Protein AF-A0A6B3F0S9-F1 (afdb_monomer_lite)

Structure (mmCIF, N/CA/C/O backbone):
data_AF-A0A6B3F0S9-F1
#
_entry.id   AF-A0A6B3F0S9-F1
#
loop_
_atom_site.group_PDB
_atom_site.id
_atom_site.type_symbol
_atom_site.label_atom_id
_atom_site.label_alt_id
_atom_site.label_comp_id
_atom_site.label_asym_id
_atom_site.label_entity_id
_atom_site.label_seq_id
_atom_site.pdbx_PDB_ins_code
_atom_site.Cartn_x
_atom_site.Cartn_y
_atom_site.Cartn_z
_atom_site.occupancy
_atom_site.B_iso_or_equiv
_atom_site.auth_seq_id
_atom_site.auth_comp_id
_atom_site.auth_asym_id
_atom_site.auth_atom_id
_atom_site.pdbx_PDB_model_num
ATOM 1 N N . MET A 1 1 ? -20.174 30.041 66.971 1.00 46.12 1 MET A N 1
ATOM 2 C CA . MET A 1 1 ? -20.655 30.183 65.572 1.00 46.12 1 MET A CA 1
ATOM 3 C C . MET A 1 1 ? -19.574 30.948 64.821 1.00 46.12 1 MET A C 1
ATOM 5 O O . MET A 1 1 ? -19.200 31.991 65.313 1.00 46.12 1 MET A O 1
ATOM 9 N N . SER A 1 2 ? -18.941 30.521 63.734 1.00 45.53 2 SER A N 1
ATOM 10 C CA . SER A 1 2 ? -19.234 29.498 62.738 1.00 45.53 2 SER A CA 1
ATOM 11 C C . SER A 1 2 ? -17.893 29.003 62.175 1.00 45.53 2 SER A C 1
ATOM 13 O O . SER A 1 2 ? -17.053 29.802 61.771 1.00 45.53 2 SER A O 1
ATOM 15 N N . THR A 1 3 ? -17.676 27.691 62.193 1.00 47.00 3 THR A N 1
ATOM 16 C CA . THR A 1 3 ? -16.563 27.013 61.523 1.00 47.00 3 THR A CA 1
ATOM 17 C C . THR A 1 3 ? -16.686 27.219 60.016 1.00 47.00 3 THR A C 1
ATOM 19 O O . THR A 1 3 ? -17.694 26.818 59.429 1.00 47.00 3 THR A O 1
ATOM 22 N N . ALA A 1 4 ? -15.669 27.810 59.385 1.00 51.28 4 ALA A N 1
ATOM 23 C CA . ALA A 1 4 ? -15.528 27.863 57.933 1.00 51.28 4 ALA A CA 1
ATOM 24 C C . ALA A 1 4 ? -15.330 26.436 57.397 1.00 51.28 4 ALA A C 1
ATOM 26 O O . ALA A 1 4 ? -14.219 25.935 57.233 1.00 51.28 4 ALA A O 1
ATOM 27 N N . ARG A 1 5 ? -16.453 25.741 57.211 1.00 55.81 5 ARG A N 1
ATOM 28 C CA . ARG A 1 5 ? -16.546 24.402 56.649 1.00 55.81 5 ARG A CA 1
ATOM 29 C C . ARG A 1 5 ? -16.039 24.452 55.212 1.00 55.81 5 ARG A C 1
ATOM 31 O O . ARG A 1 5 ? -16.719 24.969 54.333 1.00 55.81 5 ARG A O 1
ATOM 38 N N . SER A 1 6 ? -14.825 23.936 55.032 1.00 54.44 6 SER A N 1
ATOM 39 C CA . SER A 1 6 ? -14.347 23.178 53.874 1.00 54.44 6 SER A CA 1
ATOM 40 C C . SER A 1 6 ? -15.255 23.280 52.643 1.00 54.44 6 SER A C 1
ATOM 42 O O . SER A 1 6 ? -16.138 22.450 52.440 1.00 54.44 6 SER A O 1
ATOM 44 N N . ARG A 1 7 ? -15.005 24.271 51.781 1.00 53.22 7 ARG A N 1
ATOM 45 C CA . ARG A 1 7 ? -15.255 24.091 50.348 1.00 53.22 7 ARG A CA 1
ATOM 46 C C . ARG A 1 7 ? -14.054 23.350 49.776 1.00 53.22 7 ARG A C 1
ATOM 48 O O . ARG A 1 7 ? -13.269 23.902 49.015 1.00 53.22 7 ARG A O 1
ATOM 55 N N . SER A 1 8 ? -13.918 22.084 50.156 1.00 48.44 8 SER A N 1
ATOM 56 C CA . SER A 1 8 ? -13.382 21.105 49.221 1.00 48.44 8 SER A CA 1
ATOM 57 C C . SER A 1 8 ? -14.428 21.021 48.117 1.00 48.44 8 SER A C 1
ATOM 59 O O . SER A 1 8 ? -15.386 20.260 48.185 1.00 48.44 8 SER A O 1
ATOM 61 N N . ALA A 1 9 ? -14.305 21.910 47.131 1.00 58.00 9 ALA A N 1
ATOM 62 C CA . ALA A 1 9 ? -14.848 21.637 45.820 1.00 58.00 9 ALA A CA 1
ATOM 63 C C . ALA A 1 9 ? -14.070 20.414 45.345 1.00 58.00 9 ALA A C 1
ATOM 65 O O . ALA A 1 9 ? -12.989 20.534 44.770 1.00 58.00 9 ALA A O 1
ATOM 66 N N . THR A 1 10 ? -14.564 19.238 45.726 1.00 56.62 10 THR A N 1
ATOM 67 C CA . THR A 1 10 ? -14.233 17.975 45.096 1.00 56.62 10 THR A CA 1
ATOM 68 C C . THR A 1 10 ? -14.482 18.233 43.625 1.00 56.62 10 THR A C 1
ATOM 70 O O . THR A 1 10 ? -15.625 18.314 43.183 1.00 56.62 10 THR A O 1
ATOM 73 N N . ARG A 1 11 ? -13.410 18.528 42.890 1.00 58.47 11 ARG A N 1
ATOM 74 C CA . ARG A 1 11 ? -13.442 18.500 41.442 1.00 58.47 11 ARG A CA 1
ATOM 75 C C . ARG A 1 11 ? -13.729 17.038 41.155 1.00 58.47 11 ARG A C 1
ATOM 77 O O . ARG A 1 11 ? -12.845 16.203 41.334 1.00 58.47 11 ARG A O 1
ATOM 84 N N . GLU A 1 12 ? -15.004 16.750 40.898 1.00 63.47 12 GLU A N 1
ATOM 85 C CA . GLU A 1 12 ? -15.466 15.479 40.356 1.00 63.47 12 GLU A CA 1
ATOM 86 C C . GLU A 1 12 ? -14.415 15.039 39.336 1.00 63.47 12 GLU A C 1
ATOM 88 O O . GLU A 1 12 ? -13.980 15.881 38.536 1.00 63.47 12 GLU A O 1
ATOM 93 N N . PRO A 1 13 ? -13.914 13.796 39.412 1.00 53.22 13 PRO A N 1
ATOM 94 C CA . PRO A 1 13 ? -12.984 13.322 38.412 1.00 53.22 13 PRO A CA 1
ATOM 95 C C . PRO A 1 13 ? -13.672 13.529 37.069 1.00 53.22 13 PRO A C 1
ATOM 97 O O . PRO A 1 13 ? -14.738 12.959 36.821 1.00 53.22 13 PRO A O 1
ATOM 100 N N . ASP A 1 14 ? -13.081 14.386 36.236 1.00 57.56 14 ASP A N 1
ATOM 101 C CA . ASP A 1 14 ? -13.427 14.521 34.829 1.00 57.56 14 ASP A CA 1
ATOM 102 C C . ASP A 1 14 ? -13.011 13.187 34.214 1.00 57.56 14 ASP A C 1
ATOM 104 O O . ASP A 1 14 ? -11.902 12.983 33.719 1.00 57.56 14 ASP A O 1
ATOM 108 N N . THR A 1 15 ? -13.864 12.193 34.434 1.00 55.12 15 THR A N 1
ATOM 109 C CA . THR A 1 15 ? -13.705 10.859 33.904 1.00 55.12 15 THR A CA 1
ATOM 110 C C . THR A 1 15 ? -14.117 11.067 32.472 1.00 55.12 15 THR A C 1
ATOM 112 O O . THR A 1 15 ? -15.303 11.000 32.162 1.00 55.12 15 THR A O 1
ATOM 115 N N . THR A 1 16 ? -13.161 11.467 31.634 1.00 57.88 16 THR A N 1
ATOM 116 C CA . THR A 1 16 ? -13.328 11.588 30.193 1.00 57.88 16 THR A CA 1
ATOM 117 C C . THR A 1 16 ? -13.997 10.298 29.747 1.00 57.88 16 THR A C 1
ATOM 119 O O . THR A 1 16 ? -13.354 9.248 29.709 1.00 57.88 16 THR A O 1
ATOM 122 N N . ALA A 1 17 ? -15.319 10.336 29.565 1.00 62.94 17 ALA A N 1
ATOM 123 C CA . ALA A 1 17 ? -16.113 9.144 29.341 1.00 62.94 17 ALA A CA 1
ATOM 124 C C . ALA A 1 17 ? -15.711 8.647 27.962 1.00 62.94 17 ALA A C 1
ATOM 126 O O . ALA A 1 17 ? -16.120 9.212 26.944 1.00 62.94 17 ALA A O 1
ATOM 127 N N . ARG A 1 18 ? -14.801 7.670 27.938 1.00 62.59 18 ARG A N 1
ATOM 128 C CA . ARG A 1 18 ? -14.236 7.166 26.693 1.00 62.59 18 ARG A CA 1
ATOM 129 C C . ARG A 1 18 ? -15.398 6.684 25.825 1.00 62.59 18 ARG A C 1
ATOM 131 O O . ARG A 1 18 ? -16.283 5.991 26.342 1.00 62.59 18 ARG A O 1
ATOM 138 N N . PRO A 1 19 ? -15.459 7.085 24.544 1.00 65.56 19 PRO A N 1
ATOM 139 C CA . PRO A 1 19 ? -16.496 6.597 23.651 1.00 65.56 19 PRO A CA 1
ATOM 140 C C . PRO A 1 19 ? -16.462 5.059 23.650 1.00 65.56 19 PRO A C 1
ATOM 142 O O . PRO A 1 19 ? -15.387 4.470 23.688 1.00 65.56 19 PRO A O 1
ATOM 145 N N . PRO A 1 20 ? -17.620 4.383 23.666 1.00 78.94 20 PRO A N 1
ATOM 146 C CA . PRO A 1 20 ? -17.648 2.937 23.848 1.00 78.94 20 PRO A CA 1
ATOM 147 C C . PRO A 1 20 ? -16.928 2.236 22.688 1.00 78.94 20 PRO A C 1
ATOM 149 O O . PRO A 1 20 ? -17.193 2.569 21.535 1.00 78.94 20 PRO A O 1
ATOM 152 N N . LEU A 1 21 ? -16.098 1.222 22.977 1.00 79.00 21 LEU A N 1
ATOM 153 C CA . LEU A 1 21 ? -15.397 0.375 21.986 1.00 79.00 21 LEU A CA 1
ATOM 154 C C . LEU A 1 21 ? -16.278 -0.037 20.799 1.00 79.00 21 LEU A C 1
ATOM 156 O O . LEU A 1 21 ? -15.835 -0.068 19.655 1.00 79.00 21 LEU A O 1
ATOM 160 N N . VAL A 1 22 ? -17.553 -0.334 21.066 1.00 81.19 22 VAL A N 1
ATOM 161 C CA . VAL A 1 22 ? -18.537 -0.703 20.040 1.00 81.19 22 VAL A CA 1
ATOM 162 C C . VAL A 1 22 ? -18.735 0.425 19.024 1.00 81.19 22 VAL A C 1
ATOM 164 O O . VAL A 1 22 ? -18.806 0.164 17.829 1.00 81.19 22 VAL A O 1
ATOM 167 N N . ARG A 1 23 ? -18.785 1.685 19.469 1.00 81.56 23 ARG A N 1
ATOM 168 C CA . ARG A 1 23 ? -18.917 2.852 18.588 1.00 81.56 23 ARG A CA 1
ATOM 169 C C . ARG A 1 23 ? -17.680 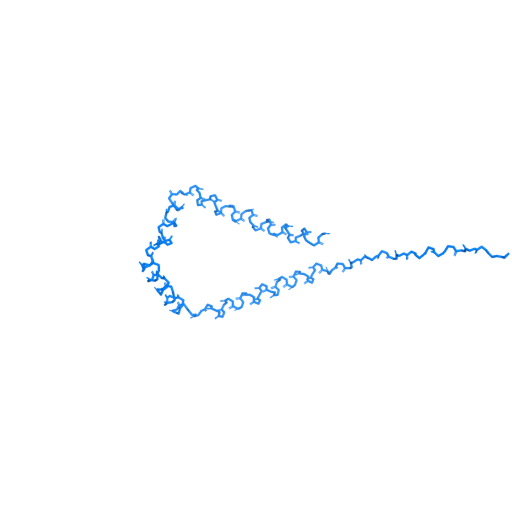3.026 17.714 1.00 81.56 23 ARG A C 1
ATOM 171 O O . ARG A 1 23 ? -17.834 3.286 16.528 1.00 81.56 23 ARG A O 1
ATOM 178 N N . GLU A 1 24 ? -16.482 2.870 18.264 1.00 81.94 24 GLU A N 1
ATOM 179 C CA . GLU A 1 24 ? -15.243 2.975 17.485 1.00 81.94 24 GLU A CA 1
ATOM 180 C C . GLU A 1 24 ? -15.103 1.844 16.469 1.00 81.94 24 GLU A C 1
ATOM 182 O O . GLU A 1 24 ? -14.806 2.102 15.306 1.00 81.94 24 GLU A O 1
ATOM 187 N N . LEU A 1 25 ? -15.413 0.606 16.862 1.00 84.62 25 LEU A N 1
ATOM 188 C CA . LEU A 1 25 ? -15.436 -0.526 15.941 1.00 84.62 25 LEU A CA 1
ATOM 189 C C . LEU A 1 25 ? -16.445 -0.298 14.808 1.00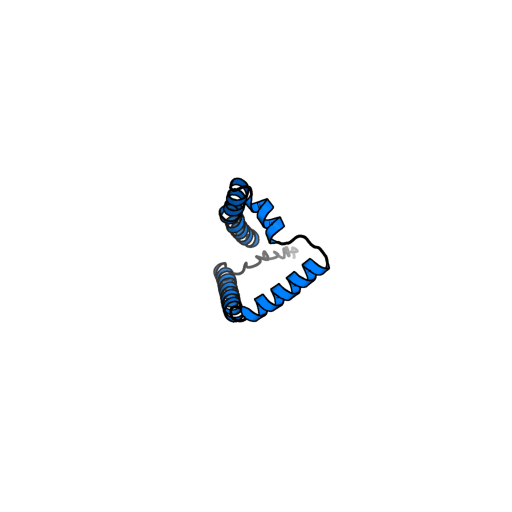 84.62 25 LEU A C 1
ATOM 191 O O . LEU A 1 25 ? -16.119 -0.516 13.644 1.00 84.62 25 LEU A O 1
ATOM 195 N N . LEU A 1 26 ? -17.649 0.187 15.126 1.00 86.94 26 LEU A N 1
ATOM 196 C CA . LEU A 1 26 ? -18.655 0.537 14.121 1.00 86.94 26 LEU A CA 1
ATOM 197 C C . LEU A 1 26 ? -18.188 1.673 13.205 1.00 86.94 26 LEU A C 1
ATOM 199 O O . LEU A 1 26 ? -18.465 1.625 12.009 1.00 86.94 26 LEU A O 1
ATOM 203 N N . LEU A 1 27 ? -17.459 2.663 13.729 1.00 86.06 27 LEU A N 1
ATOM 204 C CA . LEU A 1 27 ? -16.861 3.729 12.922 1.00 86.06 27 LEU A CA 1
ATOM 205 C C . LEU A 1 27 ? -15.789 3.179 11.978 1.00 86.06 27 LEU A C 1
ATOM 207 O O . LEU A 1 27 ? -15.832 3.480 10.790 1.00 86.06 27 LEU A O 1
ATOM 211 N N . VAL A 1 28 ? -14.870 2.344 12.470 1.00 86.12 28 VAL A N 1
ATOM 212 C CA . VAL A 1 28 ? -13.817 1.724 11.651 1.00 86.12 28 VAL A CA 1
ATOM 213 C C . VAL A 1 28 ? -14.430 0.835 10.572 1.00 86.12 28 VAL A C 1
ATOM 215 O O . VAL A 1 28 ? -14.084 0.970 9.402 1.00 86.12 28 VAL A O 1
ATOM 218 N N . VAL A 1 29 ? -15.379 -0.032 10.934 1.00 89.94 29 VAL A N 1
ATOM 219 C CA . VAL A 1 29 ? -16.078 -0.909 9.984 1.00 89.94 29 VAL A CA 1
ATOM 220 C C . VAL A 1 29 ? -16.876 -0.088 8.972 1.00 89.94 29 VAL A C 1
ATOM 222 O O . VAL A 1 29 ? -16.793 -0.350 7.774 1.00 89.94 29 VAL A O 1
ATOM 225 N N . GLY A 1 30 ? -17.615 0.928 9.420 1.00 94.19 30 GLY A N 1
ATOM 226 C CA . GLY A 1 30 ? -18.390 1.807 8.547 1.00 94.19 30 GLY A CA 1
ATOM 227 C C . GLY A 1 30 ? -17.504 2.559 7.555 1.00 94.19 30 GLY A C 1
ATOM 228 O O . GLY A 1 30 ? -17.760 2.529 6.352 1.00 94.19 30 GLY A O 1
ATOM 229 N N . LEU A 1 31 ? -16.415 3.162 8.035 1.00 93.69 31 LEU A N 1
ATOM 230 C CA . LEU A 1 31 ? -15.448 3.865 7.196 1.00 93.69 31 LEU A CA 1
ATOM 231 C C . LEU A 1 31 ? -14.754 2.907 6.219 1.00 93.69 31 LEU A C 1
ATOM 233 O O . LEU A 1 31 ? -14.596 3.232 5.044 1.00 93.69 31 LEU A O 1
ATOM 237 N N . PHE A 1 32 ? -14.409 1.700 6.673 1.00 90.19 32 PHE A N 1
ATOM 238 C CA . PHE A 1 32 ? -13.830 0.656 5.832 1.00 90.19 32 PHE A CA 1
ATOM 239 C C . PHE A 1 32 ? -14.783 0.224 4.712 1.00 90.19 32 PHE A C 1
ATOM 241 O O . PHE A 1 32 ? -14.362 0.066 3.565 1.00 90.19 32 PHE A O 1
ATOM 248 N N . LEU A 1 33 ? -16.076 0.072 5.009 1.00 94.25 33 LEU A N 1
ATOM 249 C CA . LEU A 1 33 ? -17.090 -0.245 4.004 1.00 94.25 33 LEU A CA 1
ATOM 250 C C . LEU A 1 33 ? -17.261 0.895 2.998 1.00 94.25 33 LEU A C 1
ATOM 252 O O . LEU A 1 33 ? -17.268 0.627 1.799 1.00 94.25 33 LEU A O 1
ATOM 256 N N . ILE A 1 34 ? -17.331 2.148 3.457 1.00 96.19 34 ILE A N 1
ATOM 257 C CA . ILE A 1 34 ? -17.398 3.326 2.576 1.00 96.19 34 ILE A CA 1
ATOM 258 C C . ILE A 1 34 ? -16.179 3.369 1.652 1.00 96.19 34 ILE A C 1
ATOM 260 O O . ILE A 1 34 ? -16.338 3.493 0.438 1.00 96.19 34 ILE A O 1
ATOM 264 N N . TYR A 1 35 ? -14.973 3.188 2.195 1.00 92.75 35 TYR A N 1
ATOM 265 C CA . TYR A 1 35 ? -13.746 3.093 1.406 1.00 92.75 35 TYR A CA 1
ATOM 266 C C . TYR A 1 35 ? -13.824 1.962 0.373 1.00 92.75 35 TYR A C 1
ATOM 268 O O . TYR A 1 35 ? -13.522 2.175 -0.801 1.00 92.75 35 TYR A O 1
ATOM 276 N N . LYS A 1 36 ? -14.272 0.765 0.774 1.00 90.19 36 LYS A N 1
ATOM 277 C CA . LYS A 1 36 ? -14.390 -0.393 -0.123 1.00 90.19 36 LYS A CA 1
ATOM 278 C C . LYS A 1 36 ? -15.400 -0.146 -1.247 1.00 90.19 36 LYS A C 1
ATOM 280 O O . LYS A 1 36 ? -15.142 -0.539 -2.384 1.00 90.19 36 LYS A O 1
ATOM 285 N N . LEU A 1 37 ? -16.522 0.513 -0.953 1.00 92.62 37 LEU A N 1
ATOM 286 C CA . LEU A 1 37 ? -17.514 0.921 -1.950 1.00 92.62 37 LEU A CA 1
ATOM 287 C C . LEU A 1 37 ? -16.938 1.970 -2.904 1.00 92.62 37 LEU A C 1
ATOM 289 O O . LEU A 1 37 ? -17.023 1.786 -4.115 1.00 92.62 37 LEU A O 1
ATOM 293 N N . GLY A 1 38 ? -16.298 3.016 -2.377 1.00 88.19 38 GLY A N 1
ATOM 294 C CA . GLY A 1 38 ? -15.629 4.039 -3.183 1.00 88.19 38 GLY A CA 1
ATOM 295 C C . GLY A 1 38 ? -14.568 3.436 -4.102 1.00 88.19 38 GLY A C 1
ATOM 296 O O . GLY A 1 38 ? -14.554 3.708 -5.297 1.00 88.19 38 GLY A O 1
ATOM 297 N N . ARG A 1 39 ? -13.748 2.516 -3.582 1.00 86.38 39 ARG A N 1
ATOM 298 C CA . ARG A 1 39 ? -12.762 1.767 -4.370 1.00 86.38 39 ARG A CA 1
ATOM 299 C C . ARG A 1 39 ? -13.413 0.909 -5.451 1.00 86.38 39 ARG A C 1
ATOM 301 O O . ARG A 1 39 ? -12.902 0.849 -6.561 1.00 86.38 39 ARG A O 1
ATOM 308 N N . LYS A 1 40 ? -14.540 0.257 -5.156 1.00 86.50 40 LYS A N 1
ATOM 309 C CA . LYS A 1 40 ? -15.284 -0.526 -6.152 1.00 86.50 40 LYS A CA 1
ATOM 310 C C . LYS A 1 40 ? -15.843 0.358 -7.269 1.00 86.50 40 LYS A C 1
ATOM 312 O O . LYS A 1 40 ? -15.848 -0.080 -8.408 1.00 86.50 40 LYS A 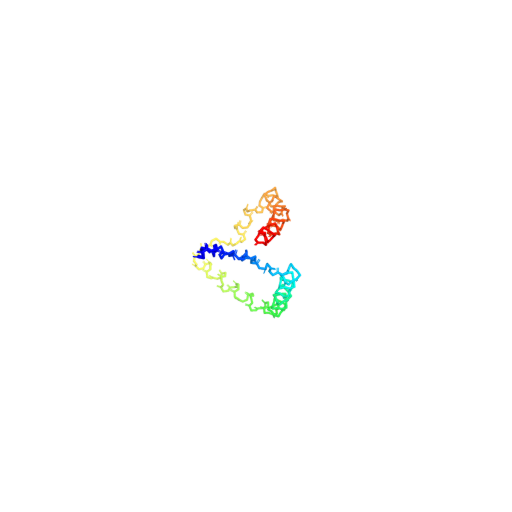O 1
ATOM 317 N N . LEU A 1 41 ? -16.292 1.570 -6.951 1.00 84.56 41 LEU A N 1
ATOM 318 C CA . LEU A 1 41 ? -16.777 2.536 -7.942 1.00 84.56 41 LEU A CA 1
ATOM 319 C C . LEU A 1 41 ? -15.633 3.134 -8.772 1.00 84.56 41 LEU A C 1
ATOM 321 O O . LEU A 1 41 ? -15.792 3.323 -9.971 1.00 84.56 41 LEU A O 1
ATOM 325 N N . ALA A 1 42 ? -14.475 3.388 -8.156 1.00 79.44 42 ALA A N 1
ATOM 326 C CA . ALA A 1 42 ? -13.268 3.820 -8.863 1.00 79.44 42 ALA A CA 1
ATOM 327 C C . ALA A 1 42 ? -12.693 2.715 -9.772 1.00 79.44 42 ALA A C 1
ATOM 329 O O . ALA A 1 42 ? -12.115 2.999 -10.823 1.00 79.44 42 ALA A O 1
ATOM 330 N N . ASN A 1 43 ? -12.879 1.446 -9.394 1.00 68.62 43 ASN A N 1
ATOM 331 C CA . ASN A 1 43 ? -12.564 0.292 -10.229 1.00 68.62 43 ASN A CA 1
ATOM 332 C C . ASN A 1 43 ? -13.541 0.220 -11.417 1.00 68.62 43 ASN A C 1
ATOM 334 O O . ASN A 1 43 ? -14.595 -0.404 -11.354 1.00 68.62 43 ASN A O 1
ATOM 338 N N . GLY A 1 44 ? -13.161 0.862 -12.516 1.00 66.12 44 GLY A N 1
ATOM 339 C CA . GLY A 1 44 ? -13.924 0.923 -13.766 1.00 66.12 44 GLY A CA 1
ATOM 340 C C . GLY A 1 44 ? -13.225 1.768 -14.830 1.00 66.12 44 GLY A C 1
ATOM 341 O O . GLY A 1 44 ? -13.364 1.516 -16.021 1.00 66.12 44 GLY A O 1
ATOM 342 N N . HIS A 1 45 ? -12.369 2.697 -14.405 1.00 77.12 45 HIS A N 1
ATOM 343 C CA . HIS A 1 45 ? -11.557 3.541 -15.283 1.00 77.12 45 HIS A CA 1
ATOM 344 C C . HIS A 1 45 ? -10.213 2.898 -15.649 1.00 77.12 45 HIS A C 1
ATOM 346 O O . HIS A 1 45 ? -9.207 3.586 -15.776 1.00 77.12 45 HIS A O 1
ATOM 352 N N . ILE A 1 46 ? -10.170 1.571 -15.809 1.00 79.44 46 ILE A N 1
ATOM 353 C CA . ILE A 1 46 ? -8.922 0.837 -16.079 1.00 79.44 46 ILE A CA 1
ATOM 354 C C . ILE A 1 46 ? -8.256 1.375 -17.353 1.00 79.44 46 ILE A C 1
ATOM 356 O O . ILE A 1 46 ? -7.069 1.677 -17.348 1.00 79.44 46 ILE A O 1
ATOM 360 N N . SER A 1 47 ? -9.028 1.590 -18.419 1.00 83.12 47 SER A N 1
ATOM 361 C CA . SER A 1 47 ? -8.513 2.131 -19.684 1.00 83.12 47 SER A CA 1
ATOM 362 C C . SER A 1 47 ? -7.964 3.556 -19.559 1.00 83.12 47 SER A C 1
ATOM 364 O O . SER A 1 47 ? -7.014 3.914 -20.247 1.00 83.12 47 SER A O 1
ATOM 366 N N . GLU A 1 48 ? -8.549 4.384 -18.693 1.00 86.94 48 GLU A N 1
ATOM 367 C CA . GLU A 1 48 ? -8.040 5.730 -18.419 1.00 86.94 48 GLU A CA 1
ATOM 368 C C . GLU A 1 48 ? -6.799 5.699 -17.526 1.00 86.94 48 GLU A C 1
ATOM 370 O O . GLU A 1 48 ? -5.857 6.443 -17.778 1.00 86.94 48 GLU A O 1
ATOM 375 N N . ALA A 1 49 ? -6.747 4.792 -16.549 1.00 87.56 49 ALA A N 1
ATOM 376 C CA . ALA A 1 49 ? -5.554 4.553 -15.750 1.00 87.56 49 ALA A CA 1
ATOM 377 C C . ALA A 1 49 ? -4.372 4.095 -16.619 1.00 87.56 49 ALA A C 1
ATOM 379 O O . ALA A 1 49 ? -3.278 4.620 -16.449 1.00 87.56 49 ALA A O 1
ATOM 380 N N . TYR A 1 50 ? -4.595 3.197 -17.588 1.00 91.00 50 TYR A N 1
ATOM 381 C CA . TYR A 1 50 ? -3.561 2.795 -18.549 1.00 91.00 50 TYR A CA 1
ATOM 382 C C . TYR A 1 50 ? -3.100 3.959 -19.423 1.00 91.00 50 TYR A C 1
ATOM 384 O O . TYR A 1 50 ? -1.906 4.196 -19.519 1.00 91.00 50 TYR A O 1
ATOM 392 N N . ARG A 1 51 ? -4.025 4.757 -19.972 1.00 91.19 51 ARG A N 1
ATOM 393 C CA . ARG A 1 51 ? -3.656 5.949 -20.753 1.00 91.19 51 ARG A CA 1
ATOM 394 C C . ARG A 1 51 ? -2.827 6.945 -19.934 1.00 91.19 51 ARG A C 1
ATOM 396 O O . ARG A 1 51 ? -1.870 7.519 -20.440 1.00 91.19 51 ARG A O 1
ATOM 403 N N . ASN A 1 52 ? -3.181 7.150 -18.667 1.00 92.38 52 ASN A N 1
ATOM 404 C CA . ASN A 1 52 ? -2.400 7.998 -17.768 1.00 92.38 52 ASN A CA 1
ATOM 405 C C . ASN A 1 52 ? -1.024 7.386 -17.467 1.00 92.38 52 A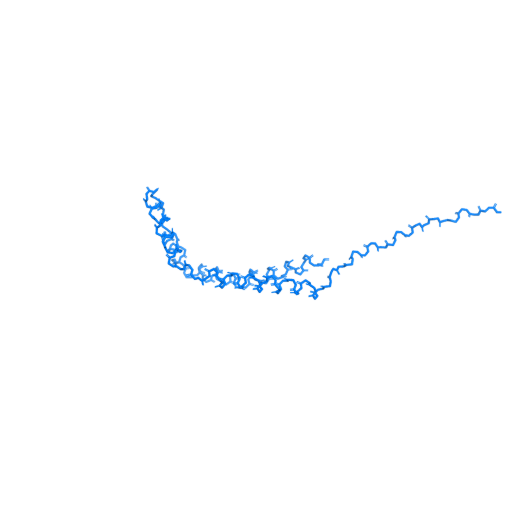SN A C 1
ATOM 407 O O . ASN A 1 52 ? -0.042 8.121 -17.411 1.00 92.38 52 ASN A O 1
ATOM 411 N N . ALA A 1 53 ? -0.943 6.064 -17.299 1.00 91.06 53 ALA A N 1
ATOM 412 C CA . ALA A 1 53 ? 0.322 5.361 -17.124 1.00 91.06 53 ALA A CA 1
ATOM 413 C C . ALA A 1 53 ? 1.226 5.510 -18.358 1.00 91.06 53 ALA A C 1
ATOM 415 O O . ALA A 1 53 ? 2.403 5.807 -18.190 1.00 91.06 53 ALA A O 1
ATOM 416 N N . ASP A 1 54 ? 0.676 5.414 -19.572 1.00 94.25 54 ASP A N 1
ATOM 417 C CA . ASP A 1 54 ? 1.422 5.627 -20.820 1.00 94.25 54 ASP A CA 1
ATOM 418 C C . ASP A 1 54 ? 1.989 7.055 -20.890 1.00 94.25 54 ASP A C 1
ATOM 420 O O . ASP A 1 54 ? 3.165 7.249 -21.190 1.00 94.25 54 ASP A O 1
ATOM 424 N N . HIS A 1 55 ? 1.194 8.066 -20.520 1.00 94.44 55 HIS A N 1
ATOM 425 C CA . HIS A 1 55 ? 1.670 9.454 -20.470 1.00 94.44 55 HIS A CA 1
ATOM 426 C C . HIS A 1 55 ? 2.805 9.655 -19.452 1.00 94.44 55 HIS A C 1
ATOM 428 O O . HIS A 1 55 ? 3.751 10.400 -19.716 1.00 94.44 55 HIS A O 1
ATOM 434 N N . ILE A 1 56 ? 2.711 9.022 -18.277 1.00 93.31 56 ILE A N 1
ATOM 435 C CA . ILE A 1 56 ? 3.764 9.074 -17.252 1.00 93.31 56 ILE A CA 1
ATOM 436 C C . ILE A 1 56 ? 5.023 8.369 -17.763 1.00 93.31 56 ILE A C 1
ATOM 438 O O . ILE A 1 56 ? 6.114 8.924 -17.659 1.00 93.31 56 ILE A O 1
ATOM 442 N N . TRP A 1 57 ? 4.871 7.196 -18.373 1.00 93.31 57 TRP A N 1
ATOM 443 C CA . TRP A 1 57 ? 5.968 6.434 -18.957 1.00 93.31 57 TRP A CA 1
ATOM 444 C C . TRP A 1 57 ? 6.721 7.236 -20.027 1.00 93.31 57 TRP A C 1
ATOM 446 O O . TRP A 1 57 ? 7.952 7.308 -20.009 1.00 93.31 57 TRP A O 1
ATOM 456 N N . ASP A 1 58 ? 5.999 7.899 -20.931 1.00 94.38 58 ASP A N 1
ATOM 457 C CA . ASP A 1 58 ? 6.603 8.747 -21.961 1.00 94.38 58 ASP A CA 1
ATOM 458 C C . ASP A 1 58 ? 7.369 9.928 -21.349 1.00 94.38 58 ASP A C 1
ATOM 460 O O . ASP A 1 58 ? 8.475 10.257 -21.792 1.00 94.38 58 ASP A O 1
ATOM 464 N N . LEU A 1 59 ? 6.829 10.536 -20.286 1.00 94.69 59 LEU A N 1
ATOM 465 C CA . LEU A 1 59 ? 7.501 11.603 -19.544 1.00 94.69 59 LEU A CA 1
ATOM 466 C C . LEU A 1 59 ? 8.784 11.104 -18.861 1.00 94.69 59 LEU A C 1
ATOM 468 O O . LEU A 1 59 ? 9.816 11.774 -18.929 1.00 94.69 59 LEU A O 1
ATOM 472 N N . GLU A 1 60 ? 8.750 9.927 -18.238 1.00 94.62 60 GLU A N 1
ATOM 473 C CA . GLU A 1 60 ? 9.930 9.296 -17.641 1.00 94.62 60 GLU A CA 1
ATOM 474 C C . GLU A 1 60 ? 11.016 9.039 -18.690 1.00 94.62 60 GLU A C 1
ATOM 476 O O . GLU A 1 60 ? 12.190 9.333 -18.449 1.00 94.62 60 GLU A O 1
ATOM 481 N N . ARG A 1 61 ? 10.642 8.558 -19.886 1.00 94.00 61 ARG A N 1
ATOM 482 C CA . ARG A 1 61 ? 11.588 8.339 -20.993 1.00 94.00 61 ARG A CA 1
ATOM 483 C C . ARG A 1 61 ? 12.128 9.635 -21.576 1.00 94.00 61 ARG A C 1
ATOM 485 O O . ARG A 1 61 ? 13.321 9.695 -21.881 1.00 94.00 61 ARG A O 1
ATOM 492 N N . TYR A 1 62 ? 11.311 10.681 -21.652 1.00 95.19 62 TYR A N 1
ATOM 493 C CA . TYR A 1 62 ? 11.766 12.019 -22.022 1.00 95.19 62 TYR A CA 1
ATOM 494 C C . TYR A 1 62 ? 12.802 12.563 -21.023 1.00 95.19 62 TYR A C 1
ATOM 496 O O . TYR A 1 62 ? 13.848 13.074 -21.426 1.00 95.19 62 TYR A O 1
ATOM 504 N N . LEU A 1 63 ? 12.557 12.384 -19.722 1.00 95.44 63 LEU A N 1
ATOM 505 C CA . LEU A 1 63 ? 13.450 12.809 -18.637 1.00 95.44 63 LEU A CA 1
ATOM 506 C C . LEU A 1 63 ? 14.623 11.848 -18.383 1.00 95.44 63 LEU A C 1
ATOM 508 O O . LEU A 1 63 ? 15.491 12.151 -17.564 1.00 95.44 63 LEU A O 1
ATOM 512 N N . ARG A 1 64 ? 14.674 10.710 -19.089 1.00 91.75 64 ARG A N 1
ATOM 513 C CA . ARG A 1 64 ? 15.663 9.632 -18.909 1.00 91.75 64 ARG A CA 1
ATOM 514 C C . ARG A 1 64 ? 15.725 9.098 -17.473 1.00 91.75 64 ARG A C 1
ATOM 516 O O . ARG A 1 64 ? 16.804 8.780 -16.972 1.00 91.75 64 ARG A O 1
ATOM 523 N N . LEU A 1 65 ? 14.571 8.992 -16.820 1.00 92.75 65 LEU A N 1
ATOM 524 C CA . LEU A 1 65 ? 14.457 8.373 -15.504 1.00 92.75 65 LEU A CA 1
ATOM 525 C C . LEU A 1 65 ? 14.570 6.838 -15.603 1.00 92.75 65 LEU A C 1
ATOM 527 O O . LEU A 1 65 ? 14.233 6.257 -16.644 1.00 92.75 65 LEU A O 1
ATOM 531 N N . PRO A 1 66 ? 15.078 6.170 -14.549 1.00 88.25 66 PRO A N 1
ATOM 532 C CA . PRO A 1 66 ? 15.057 4.712 -14.466 1.00 88.25 66 PRO A CA 1
ATOM 533 C C . PRO A 1 66 ? 13.612 4.208 -14.415 1.00 88.25 66 PRO A C 1
ATOM 535 O O . PRO A 1 66 ? 12.768 4.840 -13.783 1.00 88.25 66 PRO A O 1
ATOM 538 N N . SER A 1 67 ? 13.331 3.071 -15.060 1.00 87.56 67 SER A N 1
ATOM 539 C CA . SER A 1 67 ? 11.977 2.516 -15.030 1.00 87.56 67 SER A CA 1
ATOM 540 C C . SER A 1 67 ? 11.685 1.842 -13.691 1.00 87.56 67 SER A C 1
ATOM 542 O O . SER A 1 67 ? 12.581 1.276 -13.055 1.00 87.56 67 SER A O 1
ATOM 544 N N . GLU A 1 68 ? 10.415 1.841 -13.285 1.00 88.19 68 GLU A N 1
ATOM 545 C CA . GLU A 1 68 ? 9.961 1.097 -12.105 1.00 88.19 68 GLU A CA 1
ATOM 546 C C . GLU A 1 68 ? 10.353 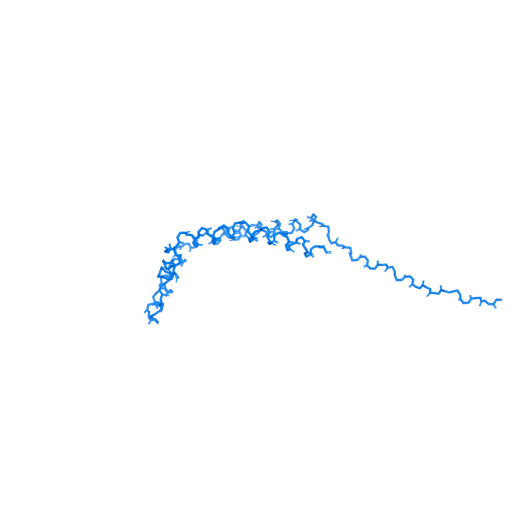-0.383 -12.197 1.00 88.19 68 GLU A C 1
ATOM 548 O O . GLU A 1 68 ? 10.793 -0.967 -11.211 1.00 88.19 68 GLU A O 1
ATOM 553 N N . THR A 1 69 ? 10.281 -0.981 -13.391 1.00 86.69 69 THR A N 1
ATOM 554 C CA . THR A 1 69 ? 10.665 -2.381 -13.611 1.00 86.69 69 THR A CA 1
ATOM 555 C C . THR A 1 69 ? 12.150 -2.630 -13.356 1.00 86.69 69 THR A C 1
ATOM 557 O O . THR A 1 69 ? 12.489 -3.667 -12.791 1.00 86.69 69 THR A O 1
ATOM 560 N N . ASP A 1 70 ? 13.032 -1.691 -13.707 1.00 87.62 70 ASP A N 1
ATOM 561 C CA . ASP A 1 70 ? 14.470 -1.825 -13.443 1.00 87.62 70 ASP A CA 1
ATOM 562 C C . ASP A 1 70 ? 14.743 -1.805 -11.932 1.00 87.62 70 ASP A C 1
ATOM 564 O O . ASP A 1 70 ? 15.459 -2.658 -11.405 1.00 87.62 70 ASP A O 1
ATOM 568 N N . ILE A 1 71 ? 14.117 -0.869 -11.211 1.00 87.06 71 ILE A N 1
ATOM 569 C CA . ILE A 1 71 ? 14.262 -0.740 -9.754 1.00 87.06 71 ILE A CA 1
ATOM 570 C C . ILE A 1 71 ? 13.640 -1.948 -9.041 1.00 87.06 71 ILE A C 1
ATOM 572 O O . ILE A 1 71 ? 14.250 -2.530 -8.141 1.00 87.06 71 ILE A O 1
ATOM 576 N N . GLN A 1 72 ? 12.445 -2.363 -9.459 1.00 89.00 72 GLN A N 1
ATOM 577 C CA . GLN A 1 72 ? 11.759 -3.526 -8.909 1.00 89.00 72 GLN A CA 1
ATOM 578 C C . GLN A 1 72 ? 12.539 -4.813 -9.200 1.00 89.00 72 GLN A C 1
ATOM 580 O O . GLN A 1 72 ? 12.641 -5.668 -8.328 1.00 89.00 72 GLN A O 1
ATOM 585 N N . GLY A 1 73 ? 13.146 -4.942 -10.380 1.00 87.88 73 GLY A N 1
ATOM 586 C CA . GLY A 1 73 ? 13.986 -6.081 -10.749 1.00 87.88 73 GLY A CA 1
ATOM 587 C C . GLY A 1 73 ? 15.211 -6.243 -9.847 1.00 87.88 73 GLY A C 1
ATOM 588 O O . GLY A 1 73 ? 15.561 -7.368 -9.495 1.00 87.88 73 GLY A O 1
ATOM 589 N N . LEU A 1 74 ? 15.820 -5.138 -9.402 1.00 85.94 74 LEU A N 1
ATOM 590 C CA . LEU A 1 74 ? 16.919 -5.171 -8.427 1.00 85.94 74 LEU A CA 1
ATOM 591 C C . LEU A 1 74 ? 16.463 -5.714 -7.067 1.00 85.94 74 LEU A C 1
ATOM 593 O O . LEU A 1 74 ? 17.163 -6.517 -6.455 1.00 85.94 74 LEU A O 1
ATOM 597 N N . LEU A 1 75 ? 15.280 -5.300 -6.609 1.00 83.81 75 LEU A N 1
ATOM 598 C CA . LEU A 1 75 ? 14.683 -5.777 -5.357 1.00 83.81 75 LEU A CA 1
ATOM 599 C C . LEU A 1 75 ? 14.247 -7.247 -5.456 1.00 83.81 75 LEU A C 1
ATOM 601 O O . LEU A 1 75 ? 14.439 -8.013 -4.513 1.00 83.81 75 LEU A O 1
ATOM 605 N N . LEU A 1 76 ? 13.703 -7.648 -6.608 1.00 87.81 76 LEU A N 1
ATOM 606 C CA . LEU A 1 76 ? 13.258 -9.014 -6.889 1.00 87.81 76 LEU A CA 1
ATOM 607 C C . LEU A 1 76 ? 14.410 -9.994 -7.144 1.00 87.81 76 LEU A C 1
ATOM 609 O O . LEU A 1 76 ? 14.181 -11.196 -7.153 1.00 87.81 76 LEU A O 1
ATOM 613 N N . HIS A 1 77 ? 15.646 -9.520 -7.315 1.00 88.25 77 HIS A N 1
ATOM 614 C CA . HIS A 1 77 ? 16.805 -10.393 -7.519 1.00 88.25 77 HIS A CA 1
ATOM 615 C C . HIS A 1 77 ? 17.138 -11.256 -6.291 1.00 88.25 77 HIS A C 1
ATOM 617 O O . HIS A 1 77 ? 17.883 -12.229 -6.390 1.00 88.25 77 HIS A O 1
ATOM 623 N N . SER A 1 78 ? 16.617 -10.887 -5.117 1.00 86.81 78 SER A N 1
ATOM 624 C CA . SER A 1 78 ? 16.807 -11.627 -3.876 1.00 86.81 78 SER A CA 1
ATOM 625 C C . SER A 1 78 ? 15.477 -12.155 -3.359 1.00 86.81 78 SER A C 1
ATOM 627 O O . SER A 1 78 ? 14.750 -11.456 -2.650 1.00 86.81 78 SER A O 1
ATOM 629 N N . ASP A 1 79 ? 15.210 -13.431 -3.632 1.00 86.44 79 ASP A N 1
ATOM 630 C CA . ASP A 1 79 ? 14.043 -14.135 -3.092 1.00 86.44 79 ASP A CA 1
ATOM 631 C C . ASP A 1 79 ? 13.964 -14.002 -1.565 1.00 86.44 79 ASP A C 1
ATOM 633 O O . ASP A 1 79 ? 12.892 -13.772 -1.008 1.00 86.44 79 ASP A O 1
ATOM 637 N N . SER A 1 80 ? 15.104 -14.050 -0.870 1.00 86.81 80 SER A N 1
ATOM 638 C CA . SER A 1 80 ? 15.173 -13.873 0.584 1.00 86.81 80 SER A CA 1
ATOM 639 C C . SER A 1 80 ? 14.697 -12.492 1.048 1.00 86.81 80 SER A C 1
ATOM 641 O O . SER A 1 80 ? 13.976 -12.407 2.042 1.00 86.81 80 SER A O 1
ATOM 643 N N . LEU A 1 81 ? 15.066 -11.408 0.349 1.00 88.12 81 LEU A N 1
ATOM 644 C CA . LEU A 1 81 ? 14.600 -10.056 0.686 1.00 88.12 81 LEU A CA 1
ATOM 645 C C . LEU A 1 81 ? 13.107 -9.900 0.411 1.00 88.12 81 LEU A C 1
ATOM 647 O O . LEU A 1 81 ? 12.392 -9.335 1.238 1.00 88.12 81 LEU A O 1
ATOM 651 N N . VAL A 1 82 ? 12.628 -10.441 -0.708 1.00 90.50 82 VAL A N 1
ATOM 652 C CA . VAL A 1 82 ? 11.203 -10.432 -1.057 1.00 90.50 82 VAL A CA 1
ATOM 653 C C . VAL A 1 82 ? 10.394 -11.200 -0.014 1.00 90.50 82 VAL A C 1
ATOM 655 O O . VAL A 1 82 ? 9.398 -10.690 0.501 1.00 90.50 82 VAL A O 1
ATOM 658 N N . HIS A 1 83 ? 10.842 -12.400 0.361 1.00 92.69 83 HIS A N 1
ATOM 659 C CA . HIS A 1 83 ? 10.200 -13.200 1.398 1.00 92.69 83 HIS A CA 1
ATOM 660 C C . HIS A 1 83 ? 10.205 -12.497 2.752 1.00 92.69 83 HIS A C 1
ATOM 662 O O . HIS A 1 83 ? 9.178 -12.499 3.433 1.00 92.69 83 HIS A O 1
ATOM 668 N N . LEU A 1 84 ? 11.313 -11.864 3.139 1.00 92.75 84 LEU A N 1
ATOM 669 C CA . LEU A 1 84 ? 11.393 -11.110 4.385 1.00 92.75 84 LEU A CA 1
ATOM 670 C C . LEU A 1 84 ? 10.447 -9.906 4.376 1.00 92.75 84 LEU A C 1
ATOM 672 O O . LEU A 1 84 ? 9.692 -9.733 5.329 1.00 92.75 84 LEU A O 1
ATOM 676 N N . ALA A 1 85 ? 10.446 -9.105 3.309 1.00 90.06 85 ALA A N 1
ATOM 677 C CA . ALA A 1 85 ? 9.581 -7.936 3.177 1.00 90.06 85 ALA A CA 1
ATOM 678 C C . ALA A 1 85 ? 8.097 -8.329 3.213 1.00 90.06 85 ALA A C 1
ATOM 680 O O . ALA A 1 85 ? 7.320 -7.746 3.970 1.00 90.06 85 ALA A O 1
ATOM 681 N N . ASN A 1 86 ? 7.721 -9.379 2.478 1.00 91.62 86 ASN A N 1
ATOM 682 C CA . ASN A 1 86 ? 6.362 -9.917 2.490 1.00 91.62 86 ASN A CA 1
ATOM 683 C C . ASN A 1 86 ? 5.980 -10.467 3.870 1.00 91.62 86 ASN A C 1
ATOM 685 O O . ASN A 1 86 ? 4.879 -10.208 4.357 1.00 91.62 86 ASN A O 1
ATOM 689 N N . THR A 1 87 ? 6.890 -11.185 4.534 1.00 93.19 87 THR A N 1
ATOM 690 C CA . THR A 1 87 ? 6.649 -11.731 5.878 1.00 93.19 87 THR A CA 1
ATOM 691 C C . THR A 1 87 ? 6.512 -10.614 6.904 1.00 93.19 87 THR A C 1
ATOM 693 O O . THR A 1 87 ? 5.598 -10.652 7.721 1.00 93.19 87 THR A O 1
ATOM 696 N N . TYR A 1 88 ? 7.363 -9.590 6.849 1.00 93.19 88 TYR A N 1
ATOM 697 C CA . TYR A 1 88 ? 7.272 -8.408 7.703 1.00 93.19 88 TYR A CA 1
ATOM 698 C C . TYR A 1 88 ? 5.941 -7.682 7.495 1.00 93.19 88 TYR A C 1
ATOM 700 O O . TYR A 1 88 ? 5.240 -7.367 8.456 1.00 93.19 88 TYR A O 1
ATOM 708 N N . TYR A 1 89 ? 5.553 -7.470 6.238 1.00 88.75 89 TYR A N 1
ATOM 709 C CA . TYR A 1 89 ? 4.283 -6.839 5.909 1.00 88.75 89 TYR A CA 1
ATOM 710 C C . TYR A 1 89 ? 3.098 -7.640 6.467 1.00 88.75 89 TYR A C 1
ATOM 712 O O . TYR A 1 89 ? 2.211 -7.084 7.108 1.00 88.75 89 TYR A O 1
ATOM 720 N N . ALA A 1 90 ? 3.103 -8.962 6.302 1.00 88.06 90 ALA A N 1
ATOM 721 C CA . ALA A 1 90 ? 2.019 -9.809 6.784 1.00 88.06 90 ALA A CA 1
ATOM 722 C C . ALA A 1 90 ? 1.980 -9.934 8.318 1.00 88.06 90 ALA A C 1
ATOM 724 O O . ALA A 1 90 ? 0.904 -9.889 8.913 1.00 88.06 90 ALA A O 1
ATOM 725 N N . THR A 1 91 ? 3.135 -10.106 8.964 1.00 91.12 91 THR A N 1
ATOM 726 C CA . THR A 1 91 ? 3.216 -10.535 10.373 1.00 91.12 91 THR A CA 1
ATOM 727 C C . THR A 1 91 ? 3.540 -9.413 11.352 1.00 91.12 91 THR A C 1
ATOM 729 O O . THR A 1 91 ? 3.227 -9.543 12.530 1.00 91.12 91 THR A O 1
ATOM 732 N N . VAL A 1 92 ? 4.129 -8.306 10.895 1.00 92.94 92 VAL A N 1
ATOM 733 C CA . VAL A 1 92 ? 4.484 -7.170 11.758 1.00 92.94 92 VAL A CA 1
ATOM 734 C C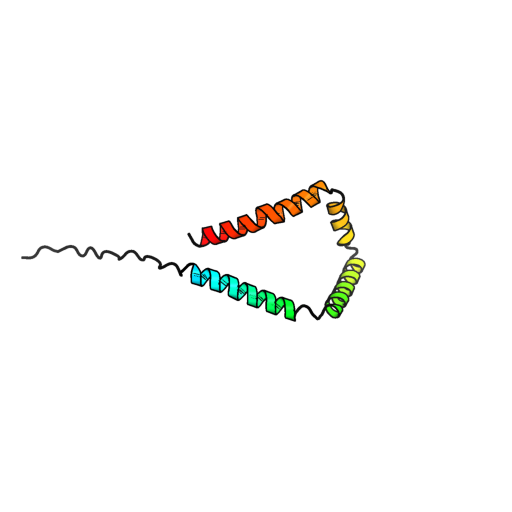 . VAL A 1 92 ? 3.567 -5.991 11.499 1.00 92.94 92 VAL A C 1
ATOM 736 O O . VAL A 1 92 ? 2.985 -5.472 12.446 1.00 92.94 92 VAL A O 1
ATOM 739 N N . HIS A 1 93 ? 3.397 -5.581 10.240 1.00 88.25 93 HIS A N 1
ATOM 740 C CA . HIS A 1 93 ? 2.663 -4.355 9.927 1.00 88.25 93 HIS A CA 1
ATOM 741 C C . HIS A 1 93 ? 1.216 -4.409 10.436 1.00 88.25 93 HIS A C 1
ATOM 743 O O . HIS A 1 93 ? 0.822 -3.551 11.222 1.00 88.25 93 HIS A O 1
ATOM 749 N N . PHE A 1 94 ? 0.449 -5.448 10.081 1.00 87.00 94 PHE A N 1
ATOM 750 C CA . PHE A 1 94 ? -0.955 -5.542 10.499 1.00 87.00 94 PHE A CA 1
ATOM 751 C C . PHE A 1 94 ? -1.142 -5.670 12.017 1.00 87.00 94 PHE A C 1
ATOM 753 O O . PHE A 1 94 ? -1.939 -4.903 12.569 1.00 87.00 94 PHE A O 1
ATOM 760 N N . PRO A 1 95 ? -0.432 -6.571 12.731 1.00 91.69 95 PRO A N 1
ATOM 761 C CA . PRO A 1 95 ? -0.577 -6.653 14.181 1.00 91.69 95 PRO A CA 1
ATOM 762 C C . PRO A 1 95 ? -0.114 -5.384 14.890 1.00 91.69 95 PRO A C 1
ATOM 764 O O . PRO A 1 95 ? -0.749 -4.977 15.859 1.00 91.69 95 PRO A O 1
ATOM 767 N N . LEU A 1 96 ? 0.936 -4.721 14.394 1.00 92.06 96 LEU A N 1
ATOM 768 C CA . LEU A 1 96 ? 1.408 -3.461 14.959 1.00 92.06 96 LEU A CA 1
ATOM 769 C C . LEU A 1 96 ? 0.389 -2.336 14.758 1.00 92.06 96 LEU A C 1
ATOM 771 O O . LEU A 1 96 ? 0.131 -1.589 15.696 1.00 92.06 96 LEU A O 1
ATOM 775 N N . THR A 1 97 ? -0.240 -2.235 13.583 1.00 87.81 97 THR A N 1
ATOM 776 C CA . THR A 1 97 ? -1.336 -1.281 13.356 1.00 87.81 97 THR A CA 1
ATOM 777 C C . THR A 1 97 ? -2.505 -1.546 14.302 1.00 87.81 97 THR A C 1
ATOM 779 O O . THR A 1 97 ? -3.044 -0.607 14.884 1.00 87.81 97 THR A O 1
ATOM 782 N N . LEU A 1 98 ? -2.875 -2.812 14.513 1.00 85.25 98 LEU A N 1
ATOM 783 C CA . LEU A 1 98 ? -3.935 -3.168 15.456 1.00 85.25 98 LEU A CA 1
ATOM 784 C C . LEU A 1 98 ? -3.553 -2.813 16.900 1.00 85.25 98 LEU A C 1
ATOM 786 O O . LEU A 1 98 ? -4.345 -2.196 17.607 1.00 85.25 98 LEU A O 1
ATOM 790 N N . ALA A 1 99 ? -2.337 -3.158 17.324 1.00 88.69 99 ALA A N 1
ATOM 791 C CA . ALA A 1 99 ? -1.822 -2.821 18.647 1.00 88.69 99 ALA A CA 1
ATOM 792 C C . ALA A 1 99 ? -1.780 -1.303 18.865 1.00 88.69 99 ALA A C 1
ATOM 794 O O . ALA A 1 99 ? -2.142 -0.831 19.938 1.00 88.69 99 ALA A O 1
ATOM 795 N N . PHE A 1 100 ? -1.403 -0.535 17.842 1.00 86.31 100 PHE A N 1
ATOM 796 C CA . PHE A 1 100 ? -1.399 0.924 17.884 1.00 86.31 100 PHE A CA 1
ATOM 797 C C . PHE A 1 100 ? -2.808 1.507 18.055 1.00 86.31 100 PHE A C 1
ATOM 799 O O . PHE A 1 100 ? -2.996 2.409 18.866 1.00 86.31 100 PHE A O 1
ATOM 806 N N . LEU A 1 101 ? -3.813 0.965 17.358 1.00 83.12 101 LEU A N 1
ATOM 807 C CA . LEU A 1 101 ? -5.214 1.361 17.551 1.00 83.12 101 LEU A CA 1
ATOM 808 C C . LEU A 1 101 ? -5.703 1.053 18.974 1.00 83.12 101 LEU A C 1
ATOM 810 O O . LEU A 1 101 ? -6.349 1.895 19.591 1.00 83.12 101 LEU A O 1
ATOM 814 N N . VAL A 1 102 ? -5.358 -0.121 19.515 1.00 82.69 102 VAL A N 1
ATOM 815 C CA . VAL A 1 102 ? -5.678 -0.488 20.906 1.00 82.69 102 VAL A CA 1
ATOM 816 C C . VAL A 1 102 ? -4.975 0.439 21.898 1.00 82.69 102 VAL A C 1
ATOM 818 O O . VAL A 1 102 ? -5.579 0.845 22.885 1.00 82.69 102 VAL A O 1
ATOM 821 N N . TRP A 1 103 ? -3.716 0.791 21.634 1.00 84.88 103 TRP A N 1
ATOM 822 C CA . TRP A 1 103 ? -2.950 1.705 22.475 1.00 84.88 103 TRP A CA 1
ATOM 823 C C . TRP A 1 103 ? -3.551 3.112 22.495 1.00 84.88 103 TRP A C 1
ATOM 825 O O . TRP A 1 103 ? -3.691 3.672 23.570 1.00 84.88 103 TRP A O 1
ATOM 835 N N . LEU A 1 104 ? -3.972 3.659 21.349 1.00 79.19 104 LEU A N 1
ATOM 836 C CA . LEU A 1 104 ? -4.644 4.966 21.295 1.00 79.19 104 LEU A CA 1
ATOM 837 C C . LEU A 1 104 ? -5.984 4.996 22.048 1.00 79.19 104 LEU A C 1
ATOM 839 O O . LEU A 1 104 ? -6.413 6.064 22.482 1.00 79.19 104 LEU A O 1
ATOM 843 N N . TYR A 1 105 ? -6.652 3.848 22.182 1.00 67.00 105 TYR A N 1
ATOM 844 C CA . TYR A 1 105 ? -7.884 3.724 22.962 1.00 67.00 105 TYR A CA 1
ATOM 845 C C . TYR A 1 105 ? -7.635 3.709 24.484 1.00 67.00 105 TYR A C 1
ATOM 847 O O . TYR A 1 105 ? -8.533 4.015 25.283 1.00 67.00 105 TYR A O 1
ATOM 855 N N . TRP A 1 106 ? -6.427 3.327 24.906 1.00 64.44 106 TRP A N 1
ATOM 856 C CA . TRP A 1 106 ? -6.063 3.208 26.314 1.00 64.44 106 TRP A CA 1
ATOM 857 C C . TRP A 1 106 ? -5.507 4.511 26.886 1.00 64.44 106 TRP A C 1
ATOM 859 O O . TRP A 1 106 ? -5.959 4.866 28.000 1.00 64.44 106 TRP A O 1
#

Radius of gyration: 27.17 Å; chains: 1; bounding box: 38×44×88 Å

Foldseek 3Di:
DDPPPDPPVVPPPPPVPQDDPVVVVCVVVVVVVVVVVVVVVVPPCVVVVVVVVVVVVVVCVVVVHDDPCVVVVVCVVDPPSVVVVVCCVVPPVVVVVVVVVVVVSD

Sequence (106 aa):
MSTARSRSATREPDTTARPPLVRELLLVVGLFLIYKLGRKLANGHISEAYRNADHIWDLERYLRLPSETDIQGLLLHSDSLVHLANTYYATVHFPLTLAFLVWLYW

pLDDT: mean 81.8, std 13.83, range [45.53, 96.19]

Secondary structure (DSSP, 8-state):
-----------------PPPHHHHHHHHHHHHHHHHHHHHHHTT-HHHHHHHHHHHHHHHHHTTPPPHHHHHHHHHT-HHHHHHHHHHIIIIIHHHHHHHHHHHH-